Protein AF-A0A950M8U0-F1 (afdb_monomer_lite)

pLDDT: mean 91.42, std 6.23, range [65.5, 97.31]

Secondary structure (DSSP, 8-state):
-PPPP-------TTS-SEEEEEE-SSHHHIIIIIEEEEEE---

Structure (mmCIF, N/CA/C/O backbone):
data_AF-A0A950M8U0-F1
#
_entry.id   AF-A0A950M8U0-F1
#
loop_
_atom_site.group_PDB
_atom_site.id
_atom_site.type_symbol
_atom_site.label_atom_id
_atom_site.label_alt_id
_atom_site.label_comp_id
_atom_site.label_asym_id
_atom_site.label_entity_id
_atom_site.label_seq_id
_atom_site.pdbx_PDB_ins_code
_atom_site.Cartn_x
_atom_site.Cartn_y
_atom_site.Cartn_z
_atom_site.occupancy
_atom_site.B_iso_or_equiv
_atom_site.auth_seq_id
_atom_site.auth_comp_id
_atom_site.auth_asym_id
_atom_site.auth_atom_id
_atom_site.pdbx_PDB_model_num
ATOM 1 N N . MET A 1 1 ? 15.329 6.048 -16.943 1.00 65.50 1 MET A N 1
ATOM 2 C CA . MET A 1 1 ? 14.133 6.688 -16.351 1.00 65.50 1 MET A CA 1
ATOM 3 C C . MET A 1 1 ? 14.409 6.849 -14.861 1.00 65.50 1 MET A C 1
ATOM 5 O O . MET A 1 1 ? 14.878 5.888 -14.266 1.00 65.50 1 MET A O 1
ATOM 9 N N . LYS A 1 2 ? 14.260 8.044 -14.280 1.00 74.88 2 LYS A N 1
ATOM 10 C CA . LYS A 1 2 ? 14.524 8.265 -12.846 1.00 74.88 2 LYS A CA 1
ATOM 11 C C . LYS A 1 2 ? 13.195 8.164 -12.083 1.00 74.88 2 LYS A C 1
ATOM 13 O O . LYS A 1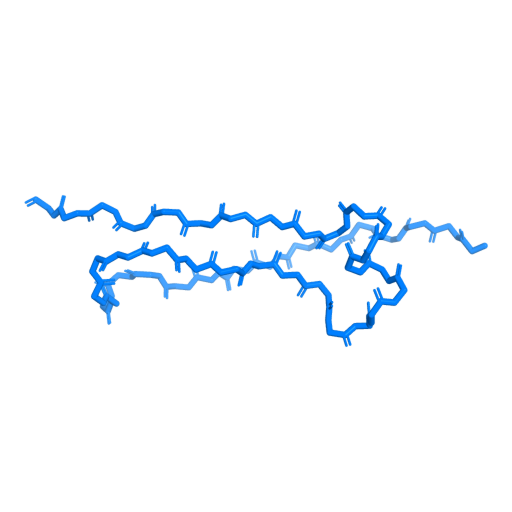 2 ? 12.231 8.756 -12.567 1.00 74.88 2 LYS A O 1
ATOM 18 N N . PRO A 1 3 ? 13.119 7.462 -10.938 1.00 78.94 3 PRO A N 1
ATOM 19 C CA . PRO A 1 3 ? 11.910 7.457 -10.119 1.00 78.94 3 PRO A CA 1
ATOM 20 C C . PRO A 1 3 ? 11.523 8.886 -9.717 1.00 78.94 3 PRO A C 1
ATOM 22 O O . PRO A 1 3 ? 12.385 9.667 -9.304 1.00 78.94 3 PRO A O 1
ATOM 25 N N . SER A 1 4 ? 10.242 9.231 -9.836 1.00 84.56 4 SER A N 1
ATOM 26 C CA . SER A 1 4 ? 9.680 10.459 -9.269 1.00 84.56 4 SER A CA 1
ATOM 27 C C . SER A 1 4 ? 9.051 10.159 -7.913 1.00 84.56 4 SER A C 1
ATOM 29 O O . SER A 1 4 ? 8.378 9.142 -7.753 1.00 84.56 4 SER A O 1
ATOM 31 N N . LEU A 1 5 ? 9.238 11.051 -6.943 1.00 88.31 5 LEU A N 1
ATOM 32 C CA . LEU A 1 5 ? 8.584 10.935 -5.644 1.00 88.31 5 LEU A CA 1
ATOM 33 C C . LEU A 1 5 ? 7.114 11.364 -5.765 1.00 88.31 5 LEU A C 1
ATOM 35 O O . LEU A 1 5 ? 6.839 12.494 -6.161 1.00 88.31 5 LEU A O 1
ATOM 39 N N . THR A 1 6 ? 6.195 10.490 -5.359 1.00 87.12 6 THR A N 1
ATOM 40 C CA . THR A 1 6 ? 4.756 10.775 -5.257 1.00 87.12 6 THR A CA 1
ATOM 41 C C . THR A 1 6 ? 4.278 10.477 -3.838 1.00 87.12 6 THR A C 1
ATOM 43 O O . THR A 1 6 ? 4.792 9.575 -3.180 1.00 87.12 6 THR A O 1
ATOM 46 N N . LYS A 1 7 ? 3.285 11.236 -3.364 1.00 92.12 7 LYS A N 1
ATOM 47 C CA . LYS A 1 7 ? 2.558 10.969 -2.117 1.00 92.12 7 LYS A CA 1
ATOM 48 C C . LYS A 1 7 ? 1.127 10.558 -2.452 1.00 92.12 7 LYS A C 1
ATOM 50 O O . LYS A 1 7 ? 0.483 11.225 -3.257 1.00 92.12 7 LYS A O 1
ATOM 55 N N . ILE A 1 8 ? 0.649 9.484 -1.831 1.00 90.69 8 ILE A N 1
ATOM 56 C CA . ILE A 1 8 ? -0.710 8.951 -1.992 1.00 90.69 8 ILE A CA 1
ATOM 57 C C . ILE A 1 8 ? -1.332 8.856 -0.600 1.00 90.69 8 ILE A C 1
ATOM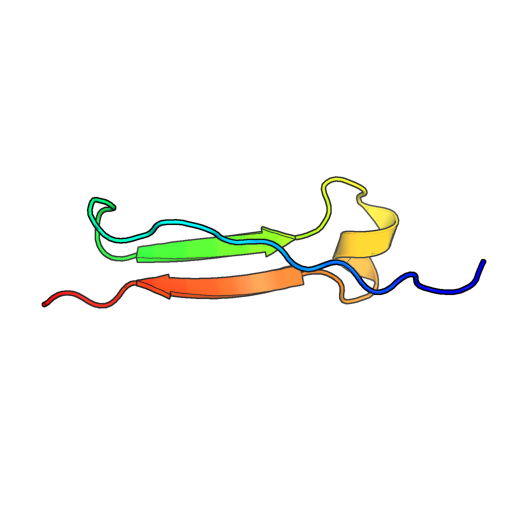 59 O O . ILE A 1 8 ? -0.654 8.464 0.349 1.00 90.69 8 ILE A O 1
ATOM 63 N N . LEU A 1 9 ? -2.605 9.227 -0.483 1.00 94.38 9 LEU A N 1
ATOM 64 C CA . LEU A 1 9 ? -3.406 9.038 0.722 1.00 94.38 9 LEU A CA 1
ATOM 65 C C . LEU A 1 9 ? -4.490 8.002 0.415 1.00 94.38 9 LEU A C 1
ATOM 67 O O . LEU A 1 9 ? -5.243 8.180 -0.539 1.00 94.38 9 LEU A O 1
ATOM 71 N N . ILE A 1 10 ? -4.547 6.932 1.206 1.00 93.06 10 ILE A N 1
ATOM 72 C CA . ILE A 1 10 ? -5.511 5.835 1.056 1.00 93.06 10 ILE A CA 1
ATOM 73 C C . ILE A 1 10 ? -6.290 5.722 2.366 1.00 93.06 10 ILE A C 1
ATOM 75 O O . ILE A 1 10 ? -5.688 5.721 3.439 1.00 93.06 10 ILE A O 1
ATOM 79 N N . ASP A 1 11 ? -7.618 5.671 2.283 1.00 93.50 11 ASP A N 1
ATOM 80 C CA . ASP A 1 11 ? -8.503 5.634 3.448 1.00 93.50 11 ASP A CA 1
ATOM 81 C C . ASP A 1 11 ? -8.955 4.200 3.753 1.00 93.50 11 ASP A C 1
ATOM 83 O O . ASP A 1 11 ? -9.663 3.592 2.955 1.00 93.50 11 ASP A O 1
ATOM 87 N N . PHE A 1 12 ? -8.566 3.686 4.923 1.00 92.88 12 PHE A N 1
ATOM 88 C CA . PHE A 1 12 ? -8.932 2.352 5.417 1.00 92.88 12 PHE A CA 1
ATOM 89 C C . PHE A 1 12 ? -9.901 2.388 6.612 1.00 92.88 12 PHE A C 1
ATOM 91 O O . PHE A 1 12 ? -10.114 1.372 7.262 1.00 92.88 12 PHE A O 1
ATOM 98 N N . ARG A 1 13 ? -10.510 3.539 6.933 1.00 91.06 13 ARG A N 1
ATOM 99 C CA . ARG A 1 13 ? -11.353 3.679 8.141 1.00 91.06 13 ARG A CA 1
ATOM 100 C C . ARG A 1 13 ? -12.641 2.847 8.121 1.00 91.06 13 ARG A C 1
ATOM 102 O O . ARG A 1 13 ? -13.153 2.533 9.186 1.00 91.06 13 ARG A O 1
ATOM 109 N N . ASN A 1 14 ? -13.168 2.526 6.938 1.00 92.75 14 ASN A N 1
ATOM 110 C CA . ASN A 1 14 ? -14.414 1.768 6.746 1.00 92.75 14 ASN A CA 1
ATOM 111 C C . ASN A 1 14 ? -14.196 0.591 5.783 1.00 92.75 14 ASN A C 1
ATOM 113 O O . ASN A 1 14 ? -14.943 0.417 4.822 1.00 92.75 14 ASN A O 1
ATOM 117 N N . VAL A 1 15 ? -13.117 -0.157 5.995 1.00 94.25 15 VAL A N 1
ATOM 118 C CA . VAL A 1 15 ? -12.761 -1.338 5.204 1.00 94.25 15 VAL A CA 1
ATOM 119 C C . VAL A 1 15 ? -12.719 -2.536 6.147 1.00 94.25 15 VAL A C 1
ATOM 121 O O . VAL A 1 15 ? -12.266 -2.400 7.283 1.00 94.25 15 VAL A O 1
ATOM 124 N N . ASP A 1 16 ? -13.205 -3.691 5.694 1.00 96.06 16 ASP A N 1
ATOM 125 C CA . ASP A 1 16 ? -13.133 -4.922 6.481 1.00 96.06 16 ASP A CA 1
ATOM 126 C C . ASP A 1 16 ? -11.668 -5.283 6.802 1.00 96.06 16 ASP A C 1
ATOM 128 O O . ASP A 1 16 ? -10.790 -5.085 5.949 1.00 96.06 16 ASP A O 1
ATOM 132 N N . PRO A 1 17 ? -11.376 -5.832 7.999 1.00 96.94 17 PRO A N 1
ATOM 133 C CA . PRO A 1 17 ? -10.049 -6.341 8.316 1.00 96.94 17 PRO A CA 1
ATOM 134 C C . PRO A 1 17 ? -9.573 -7.347 7.267 1.00 96.94 17 PRO A C 1
ATOM 136 O O . PRO A 1 17 ? -10.331 -8.215 6.826 1.00 96.94 17 PRO A O 1
ATOM 139 N N . GLY A 1 18 ? -8.309 -7.247 6.868 1.00 96.56 18 GLY A N 1
ATOM 140 C CA . GLY A 1 18 ? -7.784 -8.064 5.785 1.00 96.56 18 GLY A CA 1
ATOM 141 C C . GLY A 1 18 ? -6.424 -7.621 5.270 1.00 96.56 18 GLY A C 1
ATOM 142 O O . GLY A 1 18 ? -5.826 -6.654 5.743 1.00 96.56 18 GLY A O 1
ATOM 143 N N . VAL A 1 19 ? -5.944 -8.363 4.274 1.00 97.31 19 VAL A N 1
ATOM 144 C CA . VAL A 1 19 ? -4.649 -8.149 3.628 1.00 97.31 19 VAL A CA 1
ATOM 145 C C . VAL A 1 19 ? -4.884 -7.612 2.223 1.00 97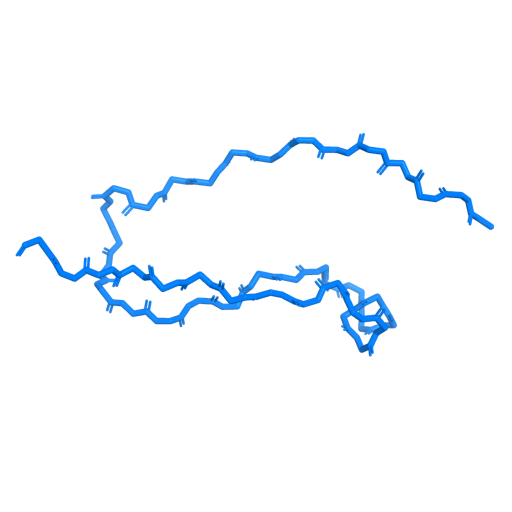.31 19 VAL A C 1
ATOM 147 O O . VAL A 1 19 ? -5.497 -8.276 1.388 1.00 97.31 19 VAL A O 1
ATOM 150 N N . PHE A 1 20 ? -4.375 -6.413 1.959 1.00 95.81 20 PHE A N 1
ATOM 151 C CA . PHE A 1 20 ? -4.548 -5.704 0.697 1.00 95.81 20 PHE A CA 1
ATOM 152 C C . PHE A 1 20 ? -3.201 -5.549 0.002 1.00 95.81 20 PHE A C 1
ATOM 154 O O . PHE A 1 20 ? -2.226 -5.101 0.608 1.00 95.81 20 PHE A O 1
ATOM 161 N N . VAL A 1 21 ? -3.141 -5.887 -1.284 1.00 95.31 21 VAL A N 1
ATOM 162 C CA . VAL A 1 21 ? -1.964 -5.599 -2.106 1.00 95.31 21 VAL A CA 1
ATOM 163 C C . VAL A 1 21 ? -1.988 -4.138 -2.539 1.00 95.31 21 VAL A C 1
ATOM 165 O O . VAL A 1 21 ? -3.002 -3.617 -3.001 1.00 95.31 21 VAL A O 1
ATOM 168 N N . PHE A 1 22 ? -0.852 -3.471 -2.398 1.00 93.75 22 PHE A N 1
ATOM 169 C CA . PHE A 1 22 ? -0.624 -2.131 -2.909 1.00 93.75 22 PHE A CA 1
ATOM 170 C C . PHE A 1 22 ? 0.534 -2.191 -3.8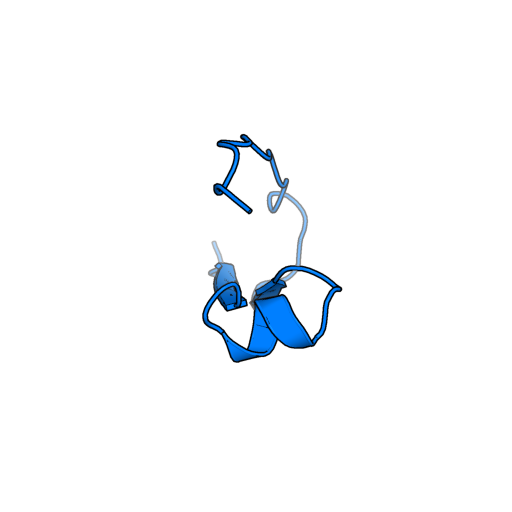95 1.00 93.75 22 PHE A C 1
ATOM 172 O O . PHE A 1 22 ? 1.675 -2.420 -3.503 1.00 93.75 22 PHE A O 1
ATOM 179 N N . HIS A 1 23 ? 0.249 -2.004 -5.180 1.00 93.81 23 HIS A N 1
ATOM 180 C CA . HIS A 1 23 ? 1.270 -2.050 -6.216 1.00 93.81 23 HIS A CA 1
ATOM 181 C C . HIS A 1 23 ? 0.957 -1.109 -7.375 1.00 93.81 23 HIS A C 1
ATOM 183 O O . HIS A 1 23 ? -0.155 -0.598 -7.527 1.00 93.81 23 HIS A O 1
ATOM 189 N N . CYS A 1 24 ? 1.961 -0.853 -8.210 1.00 91.81 24 CYS A N 1
ATOM 190 C CA . CYS A 1 24 ? 1.723 -0.222 -9.498 1.00 91.81 24 CYS A CA 1
ATOM 191 C C . CYS A 1 24 ? 1.011 -1.216 -10.427 1.00 91.81 24 CYS A C 1
ATOM 193 O O . CYS A 1 24 ? 1.450 -2.351 -10.552 1.00 91.81 24 CYS A O 1
ATOM 195 N N . HIS A 1 25 ? -0.015 -0.777 -11.158 1.00 92.94 25 HIS A N 1
ATOM 196 C CA . HIS A 1 25 ? -0.722 -1.626 -12.130 1.00 92.94 25 HIS A CA 1
ATOM 197 C C . HIS A 1 25 ? 0.120 -1.948 -13.393 1.00 92.94 25 HIS A C 1
ATOM 199 O O . HIS A 1 25 ? -0.325 -2.641 -14.308 1.00 92.94 25 HIS A O 1
ATOM 205 N N . MET A 1 26 ? 1.344 -1.419 -13.490 1.00 92.62 26 MET A N 1
ATOM 206 C CA . MET A 1 26 ? 2.312 -1.853 -14.495 1.00 92.62 26 MET A CA 1
ATOM 207 C C . MET A 1 26 ? 3.030 -3.103 -13.986 1.00 92.62 26 MET A C 1
ATOM 209 O O . MET A 1 26 ? 3.852 -2.995 -13.080 1.00 92.62 26 MET A O 1
ATOM 213 N N . LEU A 1 27 ? 2.773 -4.251 -14.622 1.00 93.06 27 LEU A N 1
ATOM 214 C CA . LEU A 1 27 ? 3.341 -5.558 -14.250 1.00 93.06 27 LEU A CA 1
ATOM 215 C C . LEU A 1 27 ? 4.862 -5.515 -14.065 1.00 93.06 27 LEU A C 1
ATOM 217 O O . LEU A 1 27 ? 5.391 -5.969 -13.060 1.00 93.06 27 LEU A O 1
ATOM 221 N N . PHE A 1 28 ? 5.574 -4.862 -14.990 1.00 93.31 28 PHE A N 1
ATOM 222 C CA . PHE A 1 28 ? 7.023 -4.707 -14.879 1.00 93.31 28 PHE A CA 1
ATOM 223 C C . PHE A 1 28 ? 7.438 -3.978 -13.592 1.00 93.31 28 PHE A C 1
ATOM 225 O O . PHE A 1 28 ? 8.444 -4.325 -12.996 1.00 93.31 28 PHE A O 1
ATOM 232 N N . HIS A 1 29 ? 6.686 -2.983 -13.126 1.00 91.81 29 HIS A N 1
ATOM 233 C CA . HIS A 1 29 ? 7.009 -2.303 -11.871 1.00 91.81 29 HIS A CA 1
ATOM 234 C C . HIS A 1 29 ? 6.642 -3.141 -10.643 1.00 91.81 29 HIS A C 1
ATOM 236 O O . HIS A 1 29 ? 7.394 -3.139 -9.670 1.00 91.81 29 HIS A O 1
ATOM 242 N N . GLU A 1 30 ? 5.513 -3.849 -10.689 1.00 93.12 30 GLU A N 1
ATOM 243 C CA . GLU A 1 30 ? 5.086 -4.789 -9.649 1.00 93.12 30 GLU A CA 1
ATOM 244 C C . GLU A 1 30 ? 6.159 -5.857 -9.391 1.00 93.12 30 GLU A C 1
ATOM 246 O O . GLU A 1 30 ? 6.685 -5.929 -8.278 1.00 93.12 30 GLU A O 1
ATOM 251 N N . ASP A 1 31 ? 6.578 -6.574 -10.439 1.00 92.50 31 ASP A N 1
ATOM 252 C CA . ASP A 1 31 ? 7.577 -7.652 -10.373 1.00 92.50 31 ASP A CA 1
ATOM 253 C C . ASP A 1 31 ? 8.971 -7.160 -9.948 1.00 92.50 31 ASP A C 1
ATOM 255 O O . ASP A 1 31 ? 9.780 -7.922 -9.420 1.00 92.50 31 ASP A O 1
ATOM 259 N N . HIS A 1 32 ? 9.267 -5.873 -10.161 1.00 91.50 32 HIS A N 1
ATOM 260 C CA . HIS A 1 32 ? 10.553 -5.255 -9.819 1.00 91.50 32 HIS A CA 1
ATOM 261 C C . HIS A 1 32 ? 10.527 -4.508 -8.476 1.00 91.50 32 HIS A C 1
ATOM 263 O O . HIS A 1 32 ? 11.360 -3.634 -8.230 1.00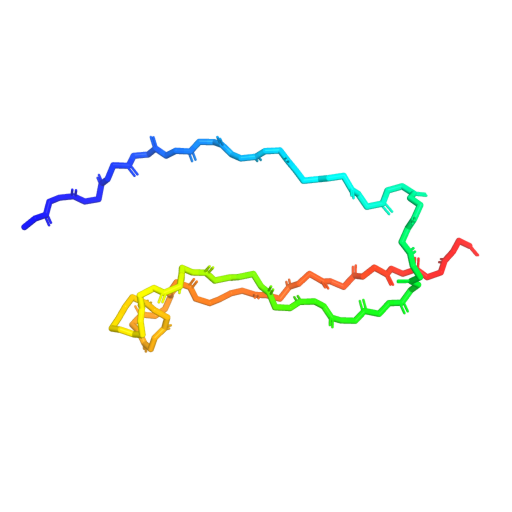 91.50 32 HIS A O 1
ATOM 269 N N . GLY A 1 33 ? 9.597 -4.866 -7.586 1.00 88.88 33 GLY A N 1
ATOM 270 C CA . GLY A 1 33 ? 9.620 -4.437 -6.186 1.00 88.88 33 GLY A CA 1
ATOM 271 C C . GLY A 1 33 ? 8.759 -3.219 -5.863 1.00 88.88 33 GLY A C 1
ATOM 272 O O . GLY A 1 33 ? 8.913 -2.646 -4.787 1.00 88.88 33 GLY A O 1
ATOM 273 N N . MET A 1 34 ? 7.836 -2.823 -6.750 1.00 92.81 34 MET A N 1
ATOM 274 C CA . MET A 1 34 ? 6.781 -1.855 -6.415 1.00 92.81 34 MET A CA 1
ATOM 275 C C . MET A 1 34 ? 5.503 -2.519 -5.882 1.00 92.81 34 MET A C 1
ATOM 277 O O . MET A 1 34 ? 4.447 -1.895 -5.942 1.00 92.81 34 MET A O 1
ATOM 281 N N . MET A 1 35 ? 5.576 -3.753 -5.371 1.00 95.12 35 MET A N 1
ATOM 282 C CA . MET A 1 35 ? 4.498 -4.396 -4.616 1.00 95.12 35 MET A CA 1
ATOM 283 C C . MET A 1 35 ? 4.757 -4.296 -3.111 1.00 95.12 35 MET A C 1
ATOM 285 O O . MET A 1 35 ? 5.841 -4.609 -2.624 1.00 95.12 35 MET A O 1
ATOM 289 N N . GLY A 1 36 ? 3.731 -3.887 -2.374 1.00 93.38 36 GLY A N 1
ATOM 290 C CA . GLY A 1 36 ? 3.668 -3.906 -0.922 1.00 93.38 36 GLY A CA 1
ATOM 291 C C . GLY A 1 36 ? 2.347 -4.492 -0.438 1.00 93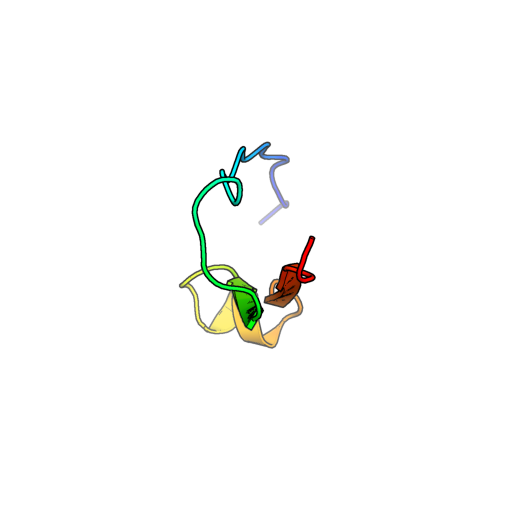.38 36 GLY A C 1
ATOM 292 O O . GLY A 1 36 ? 1.407 -4.690 -1.209 1.00 93.38 36 GLY A O 1
ATOM 293 N N . VAL A 1 37 ? 2.283 -4.763 0.861 1.00 95.56 37 VAL A N 1
ATOM 294 C CA . VAL A 1 37 ? 1.104 -5.313 1.531 1.00 95.56 37 VAL A CA 1
ATOM 295 C C . VAL A 1 37 ? 0.672 -4.355 2.633 1.00 95.56 37 VAL A C 1
ATOM 297 O O . VAL A 1 37 ? 1.511 -3.828 3.363 1.00 95.56 37 VAL A O 1
ATOM 300 N N . ILE A 1 38 ? -0.633 -4.132 2.745 1.00 95.44 38 ILE A N 1
ATOM 301 C CA . ILE A 1 38 ? -1.262 -3.377 3.825 1.00 95.44 38 ILE A CA 1
ATOM 302 C C . ILE A 1 38 ? -2.151 -4.347 4.597 1.00 95.44 38 ILE A C 1
ATOM 304 O O . ILE A 1 38 ? -3.081 -4.922 4.033 1.00 95.44 38 ILE A O 1
ATOM 308 N N . GLU A 1 39 ? -1.854 -4.532 5.879 1.00 96.38 39 GLU A N 1
ATOM 309 C CA . GLU A 1 39 ? -2.676 -5.324 6.790 1.00 96.38 39 GLU A CA 1
ATOM 310 C C . GLU A 1 39 ? -3.578 -4.388 7.600 1.00 96.38 39 GLU A C 1
ATOM 312 O O . GLU A 1 39 ? -3.101 -3.532 8.349 1.00 96.38 39 GLU A O 1
ATOM 317 N N . VAL A 1 40 ? -4.889 -4.533 7.418 1.00 96.00 40 VAL A N 1
ATOM 318 C CA . VAL A 1 40 ? -5.909 -3.830 8.198 1.00 96.00 40 VAL A CA 1
ATOM 319 C C . VAL A 1 40 ? -6.315 -4.745 9.342 1.00 96.00 40 VAL A C 1
ATOM 321 O O . VAL A 1 40 ? -6.951 -5.778 9.126 1.00 96.00 40 VAL A O 1
ATOM 324 N N . LEU A 1 41 ? -5.917 -4.372 10.555 1.00 94.88 41 LEU A N 1
ATOM 325 C CA . LEU A 1 41 ? -6.231 -5.122 11.766 1.00 94.88 41 LEU A CA 1
ATOM 326 C C . LEU A 1 41 ? -7.671 -4.838 12.226 1.00 94.88 41 LEU A C 1
ATOM 328 O O . LEU A 1 41 ? -8.175 -3.733 12.012 1.00 94.88 41 LEU A O 1
ATOM 332 N N . PRO A 1 42 ? -8.335 -5.805 12.878 1.00 92.06 42 PRO A N 1
ATOM 333 C CA . PRO A 1 42 ? -9.566 -5.528 13.605 1.00 92.06 42 PRO A CA 1
ATOM 334 C C . PRO A 1 42 ? -9.304 -4.551 14.762 1.00 92.06 42 PRO A C 1
ATOM 336 O O . PRO A 1 42 ? -8.218 -4.553 15.347 1.00 92.06 42 PRO A O 1
ATOM 339 N N . ASN A 1 43 ? -10.313 -3.734 15.074 1.00 78.19 43 ASN A N 1
ATOM 340 C CA . ASN A 1 43 ? -10.307 -2.838 16.237 1.00 78.19 43 ASN A CA 1
ATOM 341 C C . ASN A 1 43 ? -10.427 -3.594 17.562 1.00 78.19 43 ASN A C 1
ATOM 343 O O . ASN A 1 43 ? -11.181 -4.595 17.603 1.00 78.19 43 ASN A O 1
#

Sequence (43 aa):
MKPSLTKILIDFRNVDPGVFVFHCHMLFHEDHGMMGVIEVLPN

Radius of gyration: 12.91 Å; chains: 1; bounding box: 29×19×33 Å

Foldseek 3Di:
DDDDDDDDDDDPPPPPFDKDWDADPPPVRCVVPRIDIDGRDDD